Protein AF-A0A2D7PRG6-F1 (afdb_monomer)

Secondary structure (DSSP, 8-state):
-----------HHHHHHHHHHHHHHHHHGGGG--HHHHHHHHHHHHHHHHHHHHHHTS-TTTS-HHHHHHHHHHHHHHHHHHHHHHHHHH-S--TT----HHHHH---------------------

Radius of gyration: 30.82 Å; Cα contacts (8 Å, |Δi|>4): 25; chains: 1; bounding box: 121×32×44 Å

Foldseek 3Di:
DDPPPPPPDLPVVVLVVVLVVLVVCLVCLVVVVPVVSNVCSNVVSVVVNVVSCCVRVVVCVVDPCVVVVVVVVVVVVVVVVCVVCVCVVVDPDDPPPDPPPVCVVDPDDPDPPPPDDDDDDDDDDD

Sequence (126 aa):
MSEQEHEHEHNYGKVYLILLVLLVVSILGPMLEIQVITLITAFGIAGVKALLVARKF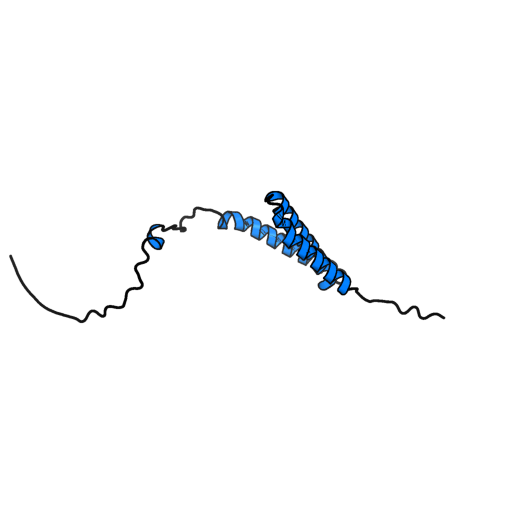MHINEAPKFISYVMTTCLVFMMLFFAGVSPDVMESSGDNWKKNLKMWLYSPPPAHHVSHAPEGHGSGGH

Solvent-accessible surface area (backbone atoms only — not comparable to full-atom values): 8054 Å² total; per-residue (Å²): 131,84,84,78,74,78,83,80,71,77,62,57,69,60,53,50,50,51,52,50,50,54,47,52,50,58,67,55,48,62,75,70,77,46,68,67,61,32,50,52,49,47,54,50,50,51,50,54,51,50,54,51,43,41,49,70,73,65,40,45,76,82,42,64,70,65,56,54,51,52,53,51,48,52,53,48,50,50,52,51,49,48,64,64,45,46,63,68,71,67,48,93,73,52,101,81,62,75,81,53,65,66,50,77,76,53,63,72,73,83,76,73,85,74,80,80,76,94,81,84,88,86,88,87,90,133

pLDDT: mean 75.18, std 17.64, range [38.06, 96.38]

Structure (mmCIF, N/CA/C/O backbone):
data_AF-A0A2D7PRG6-F1
#
_entry.id   AF-A0A2D7PRG6-F1
#
loop_
_atom_site.group_PDB
_atom_site.id
_atom_site.type_symbol
_atom_site.label_atom_id
_atom_site.label_alt_id
_atom_site.label_comp_id
_atom_site.label_asym_id
_atom_site.label_entity_id
_atom_site.label_seq_id
_atom_site.pdbx_PDB_ins_code
_atom_site.Cartn_x
_atom_site.Cartn_y
_atom_site.Cartn_z
_atom_site.occupancy
_atom_site.B_iso_or_equiv
_atom_site.auth_seq_id
_atom_site.auth_comp_id
_atom_site.auth_asym_id
_atom_site.auth_atom_id
_atom_site.pdbx_PDB_model_num
ATOM 1 N N . MET A 1 1 ? -42.169 -9.127 28.551 1.00 38.91 1 MET A N 1
ATOM 2 C CA . MET A 1 1 ? -41.642 -8.008 27.747 1.00 38.91 1 MET A CA 1
ATOM 3 C C . MET A 1 1 ? -40.243 -8.442 27.365 1.00 38.91 1 MET A C 1
ATOM 5 O O . MET A 1 1 ? -39.401 -8.489 28.241 1.00 38.91 1 MET A O 1
ATOM 9 N N . SER A 1 2 ? -40.069 -8.967 26.156 1.00 42.78 2 SER A N 1
ATOM 10 C CA . SER A 1 2 ? -38.829 -9.611 25.713 1.00 42.78 2 SER A CA 1
ATOM 11 C C . SER A 1 2 ? -37.649 -8.647 25.808 1.00 42.78 2 SER A C 1
ATOM 13 O O . SER A 1 2 ? -37.654 -7.624 25.122 1.00 42.78 2 SER A O 1
ATOM 15 N N . GLU A 1 3 ? -36.669 -8.991 26.642 1.00 44.09 3 GLU A N 1
ATOM 16 C CA . GLU A 1 3 ? -35.325 -8.419 26.636 1.00 44.09 3 GLU A CA 1
ATOM 17 C C . GLU A 1 3 ? -34.730 -8.533 25.225 1.00 44.09 3 GLU A C 1
ATOM 19 O O . GLU A 1 3 ? -34.257 -9.583 24.799 1.00 44.09 3 GLU A O 1
ATOM 24 N N . GLN A 1 4 ? -34.805 -7.440 24.466 1.00 50.78 4 GLN A N 1
ATOM 25 C CA . GLN A 1 4 ? -33.913 -7.198 23.342 1.00 50.78 4 GLN A CA 1
ATOM 26 C C . GLN A 1 4 ? -32.601 -6.687 23.930 1.00 50.78 4 GLN A C 1
ATOM 28 O O . GLN A 1 4 ? -32.381 -5.486 24.071 1.00 50.78 4 GLN A O 1
ATOM 33 N N . GLU A 1 5 ? -31.758 -7.626 24.342 1.00 42.66 5 GLU A N 1
ATOM 34 C CA . GLU A 1 5 ? -30.361 -7.357 24.640 1.00 42.66 5 GLU A CA 1
ATOM 35 C C . GLU A 1 5 ? -29.691 -6.967 23.314 1.00 42.66 5 GLU A C 1
ATOM 37 O O . GLU A 1 5 ? -29.595 -7.758 22.375 1.00 42.66 5 GLU A O 1
ATOM 42 N N . HIS A 1 6 ? -29.351 -5.688 23.180 1.00 42.69 6 HIS A N 1
ATOM 43 C CA . HIS A 1 6 ? -28.709 -5.143 21.996 1.00 42.69 6 HIS A CA 1
ATOM 44 C C . HIS A 1 6 ? -27.315 -5.774 21.825 1.00 42.69 6 HIS A C 1
ATOM 46 O O . HIS A 1 6 ? -26.361 -5.359 22.481 1.00 42.69 6 HIS A O 1
ATOM 52 N N . GLU A 1 7 ? -27.201 -6.764 20.931 1.00 42.22 7 GLU A N 1
ATOM 53 C CA . GLU A 1 7 ? -25.938 -7.328 20.431 1.00 42.22 7 GLU A CA 1
ATOM 54 C C . GLU A 1 7 ? -25.064 -6.220 19.810 1.00 42.22 7 GLU A C 1
ATOM 56 O O . GLU A 1 7 ? -25.078 -5.963 18.605 1.00 42.22 7 GLU A O 1
ATOM 61 N N . HIS A 1 8 ? -24.264 -5.554 20.637 1.00 47.25 8 HIS A N 1
ATOM 62 C CA . HIS A 1 8 ? -23.167 -4.686 20.212 1.00 47.25 8 HIS A CA 1
ATOM 63 C C . HIS A 1 8 ? -21.865 -5.488 20.040 1.00 47.25 8 HIS A C 1
ATOM 65 O O . HIS A 1 8 ? -20.779 -5.014 20.369 1.00 47.25 8 HIS A O 1
ATOM 71 N N . GLU A 1 9 ? -21.940 -6.714 19.516 1.00 50.75 9 GLU A N 1
ATOM 72 C CA . GLU A 1 9 ? -20.742 -7.486 19.189 1.00 50.75 9 GLU A CA 1
ATOM 73 C C . GLU A 1 9 ? -20.191 -7.032 17.834 1.00 50.75 9 GLU A C 1
ATOM 75 O O . GLU A 1 9 ? -20.602 -7.461 16.751 1.00 50.75 9 GLU A O 1
ATOM 80 N N . HIS A 1 10 ? -19.215 -6.124 17.882 1.00 57.59 10 HIS A N 1
ATOM 81 C CA . HIS A 1 10 ? -18.328 -5.893 16.751 1.00 57.59 10 HIS A CA 1
ATOM 82 C C . HIS A 1 10 ? -17.712 -7.246 16.361 1.00 57.59 10 HIS A C 1
ATOM 84 O O . HIS A 1 10 ? -16.852 -7.774 17.056 1.00 57.59 10 HIS A O 1
ATOM 90 N N . ASN A 1 11 ? -18.173 -7.825 15.250 1.00 71.19 11 ASN A N 1
ATOM 91 C CA . ASN A 1 11 ? -17.726 -9.122 14.741 1.00 71.19 11 ASN A CA 1
ATOM 92 C C . ASN A 1 11 ? -16.263 -9.065 14.243 1.00 71.19 11 ASN A C 1
ATOM 94 O O . ASN A 1 11 ? -15.994 -9.203 13.044 1.00 71.19 11 ASN A O 1
ATOM 98 N N . TYR A 1 12 ? -15.299 -8.871 15.148 1.00 71.00 12 TYR A N 1
ATOM 99 C CA . TYR A 1 12 ? -13.862 -8.828 14.861 1.00 71.00 12 TYR A CA 1
ATOM 100 C C . TYR A 1 12 ? -13.383 -10.117 14.183 1.00 71.00 12 TYR A C 1
ATOM 102 O O . TYR A 1 12 ? -12.522 -10.062 13.308 1.00 71.00 12 TYR A O 1
ATOM 110 N N . GLY A 1 13 ? -14.013 -11.256 14.493 1.00 80.19 13 GLY A N 1
ATOM 111 C CA .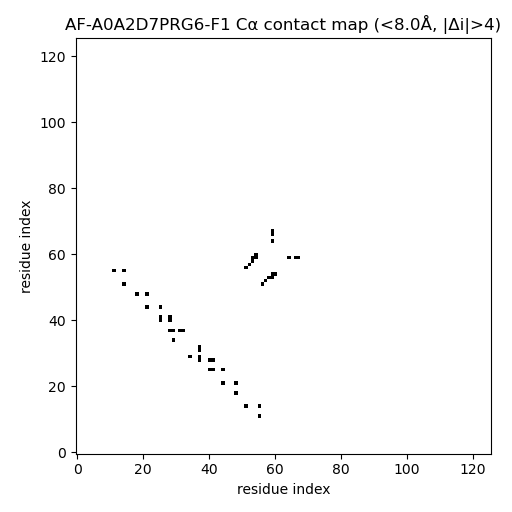 GLY A 1 13 ? -13.752 -12.533 13.826 1.00 80.19 13 GLY A CA 1
ATOM 112 C C . GLY A 1 13 ? -14.043 -12.509 12.320 1.00 80.19 13 GLY A C 1
ATOM 113 O O . GLY A 1 13 ? -13.241 -13.007 11.532 1.00 80.19 13 GLY A O 1
ATOM 114 N N . LYS A 1 14 ? -15.133 -11.858 11.883 1.00 81.50 14 LYS A N 1
ATOM 115 C CA . LYS A 1 14 ? -15.457 -11.722 10.446 1.00 81.50 14 LYS A CA 1
ATOM 116 C C . LYS A 1 14 ? -14.464 -10.811 9.727 1.00 81.50 14 LYS A C 1
ATOM 118 O O . LYS A 1 14 ? -14.066 -11.104 8.603 1.00 81.50 14 LYS A O 1
ATOM 123 N N . VAL A 1 15 ? -14.050 -9.722 10.375 1.00 86.25 15 VAL A N 1
ATOM 124 C CA . VAL A 1 15 ? -13.063 -8.776 9.826 1.00 86.25 15 VAL A CA 1
ATOM 125 C C . VAL A 1 15 ? -11.697 -9.452 9.693 1.00 86.25 15 VAL A C 1
ATOM 127 O O . VAL A 1 15 ? -11.070 -9.353 8.641 1.00 86.25 15 VAL A O 1
ATOM 130 N N . TYR A 1 16 ? -11.266 -10.192 10.717 1.00 86.31 16 TYR A N 1
ATOM 131 C CA . TYR A 1 16 ? -10.050 -11.006 10.680 1.00 86.31 16 TYR A CA 1
ATOM 132 C C . TYR A 1 16 ? -10.081 -12.028 9.538 1.00 86.31 16 TYR A C 1
ATOM 134 O O . TYR A 1 16 ? -9.116 -12.134 8.784 1.00 86.31 16 TYR A O 1
ATOM 142 N N . LEU A 1 17 ? -11.207 -12.719 9.350 1.00 89.75 17 LEU A N 1
ATOM 143 C CA . LEU A 1 17 ? -11.362 -13.694 8.274 1.00 89.75 17 LEU A CA 1
ATOM 144 C C . LEU A 1 17 ? -11.291 -13.032 6.890 1.00 89.75 17 LEU A C 1
ATOM 146 O O . LEU A 1 17 ? -10.591 -13.534 6.014 1.00 89.75 17 LEU A O 1
ATOM 150 N N . ILE A 1 18 ? -11.921 -11.866 6.702 1.00 90.94 18 ILE A N 1
ATOM 151 C CA . ILE A 1 18 ? -11.769 -11.080 5.466 1.00 90.94 18 ILE A CA 1
ATOM 152 C C . ILE A 1 18 ? -10.300 -10.704 5.221 1.00 90.94 18 ILE A C 1
ATOM 154 O O . ILE A 1 18 ? -9.820 -10.806 4.093 1.00 90.94 18 ILE A O 1
ATOM 158 N N . LEU A 1 19 ? -9.572 -10.285 6.260 1.00 90.56 19 LEU A N 1
ATOM 159 C CA . LEU A 1 19 ? -8.158 -9.922 6.143 1.00 90.56 19 LEU A CA 1
ATOM 160 C C . LEU A 1 19 ? -7.289 -11.130 5.784 1.00 90.56 19 LEU A C 1
ATOM 162 O O . LEU A 1 19 ? -6.362 -10.988 4.986 1.00 90.56 19 LEU A O 1
ATOM 166 N N . LEU A 1 20 ? -7.601 -12.303 6.338 1.00 91.88 20 LEU A N 1
ATOM 167 C CA . LEU A 1 20 ? -6.943 -13.564 6.010 1.00 91.88 20 LEU A CA 1
ATOM 168 C C . LEU A 1 20 ? -7.186 -13.946 4.544 1.00 91.88 20 LEU A C 1
ATOM 170 O O . LEU A 1 20 ? -6.249 -14.306 3.838 1.00 91.88 20 LEU A O 1
ATOM 174 N N . VAL A 1 21 ? -8.420 -13.809 4.053 1.00 92.06 21 VAL A N 1
ATOM 175 C CA . VAL A 1 21 ? -8.750 -14.072 2.644 1.00 92.06 21 VAL A CA 1
ATOM 176 C C . VAL A 1 21 ? -8.013 -13.099 1.724 1.00 92.06 21 VAL A C 1
ATOM 178 O O . VAL A 1 21 ? -7.369 -13.533 0.773 1.00 92.06 21 VAL A O 1
ATOM 181 N N . LEU A 1 22 ? -8.030 -11.797 2.031 1.00 90.38 22 LEU A N 1
ATOM 182 C CA . LEU A 1 22 ? -7.278 -10.786 1.277 1.00 90.38 22 LEU A CA 1
ATOM 183 C C . LEU A 1 22 ? -5.771 -11.090 1.261 1.00 90.38 22 LEU A C 1
ATOM 185 O O . LEU A 1 22 ? -5.117 -10.884 0.242 1.00 90.38 22 LEU A O 1
ATOM 189 N N . LEU A 1 23 ? -5.223 -11.614 2.362 1.00 90.19 23 LEU A N 1
ATOM 190 C CA . LEU A 1 23 ? -3.830 -12.052 2.440 1.00 90.19 23 LEU A CA 1
ATOM 191 C C . LEU A 1 23 ? -3.558 -13.240 1.510 1.00 90.19 23 LEU A C 1
ATOM 193 O O . LEU A 1 23 ? -2.606 -13.192 0.737 1.00 90.19 23 LEU A O 1
ATOM 197 N N . VAL A 1 24 ? -4.396 -14.277 1.552 1.00 91.88 24 VAL A N 1
ATOM 198 C CA . VAL A 1 24 ? -4.248 -15.458 0.687 1.00 91.88 24 VAL A CA 1
ATOM 199 C C . VAL A 1 24 ? -4.325 -15.056 -0.785 1.00 91.88 24 VAL A C 1
ATOM 201 O O . VAL A 1 24 ? -3.459 -15.435 -1.570 1.00 91.88 24 VAL A O 1
ATOM 204 N N . VAL A 1 25 ? -5.292 -14.216 -1.157 1.00 89.81 25 VAL A N 1
ATOM 205 C CA . VAL A 1 25 ? -5.412 -13.705 -2.530 1.00 89.81 25 VAL A CA 1
ATOM 206 C C . VAL A 1 25 ? -4.181 -12.878 -2.921 1.00 89.81 25 VAL A C 1
ATOM 208 O O . VAL A 1 25 ? -3.691 -13.016 -4.038 1.00 89.81 25 VAL A O 1
ATOM 211 N N . SER A 1 26 ? -3.624 -12.076 -2.009 1.00 89.19 26 SER A N 1
ATOM 212 C CA . SER A 1 26 ? -2.396 -11.313 -2.270 1.00 89.19 26 SER A CA 1
ATOM 213 C C . SER A 1 26 ? -1.160 -12.195 -2.478 1.00 89.19 26 SER A C 1
ATOM 215 O O . SER A 1 26 ? -0.256 -11.780 -3.197 1.00 89.19 26 SER A O 1
ATOM 217 N N . ILE A 1 27 ? -1.095 -13.372 -1.849 1.00 88.62 27 ILE A N 1
ATOM 218 C CA . ILE A 1 27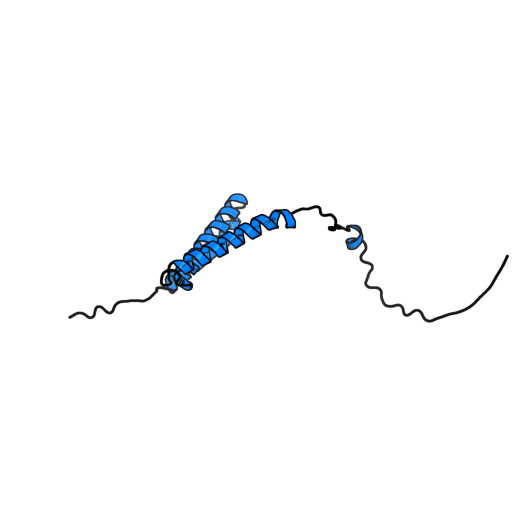 ? 0.011 -14.333 -2.014 1.00 88.62 27 ILE A CA 1
ATOM 219 C C . ILE A 1 27 ? -0.141 -15.116 -3.323 1.00 88.62 27 ILE A C 1
ATOM 221 O O . ILE A 1 27 ? 0.852 -15.403 -3.987 1.00 88.62 27 ILE A O 1
ATOM 225 N N . LEU A 1 28 ? -1.378 -15.451 -3.700 1.00 88.75 28 LEU A N 1
ATOM 226 C CA . LEU A 1 28 ? -1.671 -16.247 -4.894 1.00 88.75 28 LEU A CA 1
ATOM 227 C C . LEU A 1 28 ? -1.733 -15.413 -6.183 1.00 88.75 28 LEU A C 1
ATOM 229 O O . LEU A 1 28 ? -1.395 -15.919 -7.248 1.00 88.75 28 LEU A O 1
ATOM 233 N N . GLY A 1 29 ? -2.119 -14.138 -6.106 1.00 83.00 29 GLY A N 1
ATOM 234 C CA . GLY A 1 29 ? -2.209 -13.232 -7.258 1.00 83.00 29 GLY A CA 1
ATOM 235 C C . GLY A 1 29 ? -0.931 -13.123 -8.113 1.00 83.00 29 GLY A C 1
ATOM 236 O O . GLY A 1 29 ? -1.041 -13.172 -9.337 1.00 83.00 29 GLY A O 1
ATOM 237 N N . PRO A 1 30 ? 0.280 -13.030 -7.525 1.00 84.25 30 PRO A N 1
ATOM 238 C CA . PRO A 1 30 ? 1.552 -12.991 -8.253 1.00 84.25 30 PRO A CA 1
ATOM 239 C C . PRO A 1 30 ? 1.839 -14.194 -9.163 1.00 84.25 30 PRO A C 1
ATOM 241 O O . PRO A 1 30 ? 2.675 -14.081 -10.053 1.00 84.25 30 PRO A O 1
ATOM 244 N N . MET A 1 31 ? 1.145 -15.321 -8.981 1.00 85.25 31 MET A N 1
ATOM 245 C CA . MET A 1 31 ? 1.372 -16.547 -9.760 1.00 85.25 31 MET A CA 1
ATOM 246 C C . MET A 1 31 ? 0.826 -16.476 -11.195 1.00 85.25 31 MET A C 1
ATOM 248 O O . MET A 1 31 ? 1.022 -17.402 -11.971 1.00 85.25 31 MET A O 1
ATOM 252 N N . LEU A 1 32 ? 0.151 -15.384 -11.566 1.00 75.94 32 LEU A N 1
ATOM 253 C CA . LEU A 1 32 ? -0.425 -15.184 -12.899 1.00 75.94 32 LEU A CA 1
ATOM 254 C C . LEU A 1 32 ? 0.573 -14.631 -13.943 1.00 75.94 32 LEU A C 1
ATOM 256 O O . LEU A 1 32 ? 0.139 -14.293 -15.038 1.00 75.94 32 LEU A O 1
ATOM 260 N N . GLU A 1 33 ? 1.869 -14.506 -13.612 1.00 80.25 33 GLU A N 1
ATOM 261 C CA . GLU A 1 33 ? 3.018 -14.052 -14.446 1.00 80.25 33 GLU A CA 1
ATOM 262 C C . GLU A 1 33 ? 2.879 -12.712 -15.206 1.00 80.25 33 GLU A C 1
ATOM 264 O O . GLU A 1 33 ? 3.856 -12.189 -15.742 1.00 80.25 33 GLU A O 1
ATOM 269 N N . ILE A 1 34 ? 1.711 -12.069 -15.197 1.00 87.62 34 ILE A N 1
ATOM 270 C CA . ILE A 1 34 ? 1.482 -10.788 -15.865 1.00 87.62 34 ILE A CA 1
ATOM 271 C C . ILE A 1 34 ? 1.796 -9.645 -14.895 1.00 87.62 34 ILE A C 1
ATOM 273 O O . ILE A 1 34 ? 0.952 -9.238 -14.095 1.00 87.62 34 ILE A O 1
ATOM 277 N N . GLN A 1 35 ? 3.001 -9.084 -15.007 1.00 87.25 35 GLN A N 1
ATOM 278 C CA . GLN A 1 35 ? 3.552 -8.074 -14.090 1.00 87.25 35 GLN A CA 1
ATOM 279 C C . GLN A 1 35 ? 2.638 -6.859 -13.836 1.00 87.25 35 GLN A C 1
ATOM 281 O O . GLN A 1 35 ? 2.548 -6.362 -12.716 1.00 87.25 35 GLN A O 1
ATOM 286 N N . VAL A 1 36 ? 1.944 -6.361 -14.860 1.00 89.25 36 VAL A N 1
ATOM 287 C CA . VAL A 1 36 ? 1.068 -5.185 -14.709 1.00 89.25 36 VAL A CA 1
ATOM 288 C C . VAL A 1 36 ? -0.196 -5.537 -13.923 1.00 89.25 36 VAL A C 1
ATOM 290 O O . VAL A 1 36 ? -0.607 -4.795 -13.032 1.00 89.25 36 VAL A O 1
ATOM 293 N N . ILE A 1 37 ? -0.799 -6.690 -14.220 1.00 87.38 37 ILE A N 1
ATOM 294 C CA . ILE A 1 37 ? -2.014 -7.154 -13.543 1.00 87.38 37 ILE A CA 1
ATOM 295 C C . ILE A 1 37 ? -1.696 -7.492 -12.087 1.00 87.38 37 ILE A C 1
ATOM 297 O O . ILE A 1 37 ? -2.471 -7.139 -11.195 1.00 87.38 37 ILE A O 1
ATOM 301 N N . THR A 1 38 ? -0.546 -8.114 -11.823 1.00 89.69 38 THR A N 1
ATOM 302 C CA . THR A 1 38 ? -0.118 -8.435 -10.458 1.00 89.69 38 THR A CA 1
ATOM 303 C C . THR A 1 38 ? 0.168 -7.172 -9.649 1.00 89.69 38 THR A C 1
ATOM 305 O O . THR A 1 38 ? -0.257 -7.103 -8.498 1.00 89.69 38 THR A O 1
ATOM 308 N N . LEU A 1 39 ? 0.770 -6.137 -10.247 1.00 89.69 39 LEU A N 1
ATOM 309 C CA . LEU A 1 39 ? 0.998 -4.846 -9.591 1.00 89.69 39 LEU A CA 1
ATOM 310 C C . LEU A 1 39 ? -0.316 -4.147 -9.210 1.00 89.69 39 LEU A C 1
ATOM 312 O O . LEU A 1 39 ? -0.488 -3.749 -8.056 1.00 89.69 39 LEU A O 1
ATOM 316 N N . ILE A 1 40 ? -1.256 -4.033 -10.155 1.00 90.56 40 ILE A N 1
ATOM 317 C CA . ILE A 1 40 ? -2.571 -3.416 -9.911 1.00 90.56 40 ILE A CA 1
ATOM 318 C C . ILE A 1 40 ? -3.327 -4.196 -8.830 1.00 90.56 40 ILE A C 1
ATOM 320 O O . ILE A 1 40 ? -3.879 -3.601 -7.905 1.00 90.56 40 ILE A O 1
ATOM 324 N N . THR A 1 41 ? -3.314 -5.528 -8.913 1.00 89.62 41 THR A N 1
ATOM 325 C CA . THR A 1 41 ? -3.980 -6.404 -7.939 1.00 89.62 41 THR A CA 1
ATOM 326 C C . THR A 1 41 ? -3.363 -6.266 -6.548 1.00 89.62 41 THR A C 1
ATOM 328 O O . THR A 1 41 ? -4.091 -6.099 -5.569 1.00 89.62 41 THR A O 1
ATOM 331 N N . ALA A 1 42 ? -2.032 -6.271 -6.446 1.00 89.56 42 ALA A N 1
ATOM 332 C CA . ALA A 1 42 ? -1.320 -6.130 -5.180 1.00 89.56 42 ALA A CA 1
ATOM 333 C C . ALA A 1 42 ? -1.616 -4.780 -4.507 1.00 89.56 42 ALA A C 1
ATOM 335 O O . ALA A 1 42 ? -1.991 -4.745 -3.333 1.00 89.56 42 ALA A O 1
ATOM 336 N N . PHE A 1 43 ? -1.528 -3.674 -5.254 1.00 90.75 43 PHE A N 1
ATOM 337 C CA . PHE A 1 43 ? -1.856 -2.343 -4.733 1.00 90.75 43 PHE A CA 1
ATOM 338 C C . PHE A 1 43 ? -3.342 -2.197 -4.386 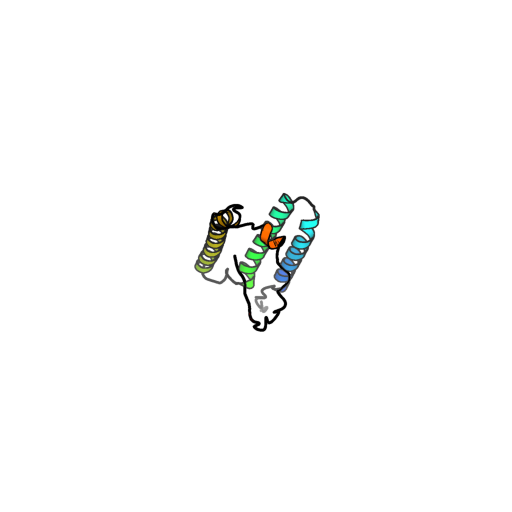1.00 90.75 43 PHE A C 1
ATOM 340 O O . PHE A 1 43 ? -3.676 -1.629 -3.344 1.00 90.75 43 PHE A O 1
ATOM 347 N N . GLY A 1 44 ? -4.239 -2.740 -5.212 1.00 91.19 44 GLY A N 1
ATOM 348 C CA . GLY A 1 44 ? -5.680 -2.720 -4.959 1.00 91.19 44 GLY A CA 1
ATOM 349 C C . GLY A 1 44 ? -6.048 -3.434 -3.657 1.00 91.19 44 GLY A C 1
ATOM 350 O O . GLY A 1 44 ? -6.726 -2.860 -2.800 1.00 91.19 44 GLY A O 1
ATOM 351 N N . ILE A 1 45 ? -5.542 -4.655 -3.460 1.00 93.00 45 ILE A N 1
ATOM 352 C CA . ILE A 1 45 ? -5.758 -5.428 -2.227 1.00 93.00 45 ILE A CA 1
ATOM 353 C C . ILE A 1 45 ? -5.149 -4.709 -1.019 1.00 93.00 45 ILE A C 1
ATOM 355 O O . ILE A 1 45 ? -5.798 -4.622 0.028 1.00 93.00 45 ILE A O 1
ATOM 359 N N . ALA A 1 46 ? -3.941 -4.152 -1.153 1.00 91.31 46 ALA A N 1
ATOM 360 C CA . ALA A 1 46 ? -3.306 -3.377 -0.089 1.00 91.31 46 ALA A CA 1
ATOM 361 C C . ALA A 1 46 ? -4.158 -2.162 0.327 1.00 91.31 46 ALA A C 1
ATOM 363 O O . ALA A 1 46 ? -4.339 -1.92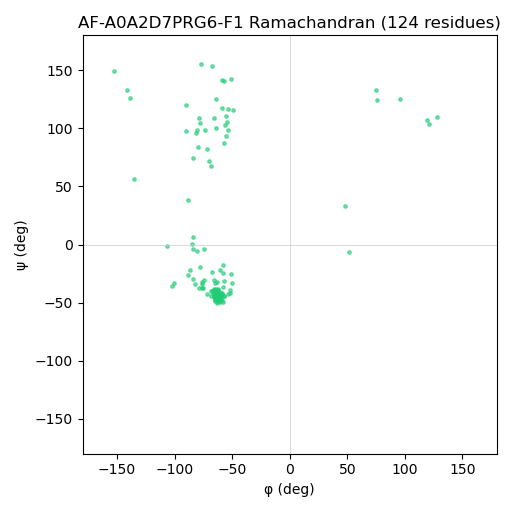4 1.524 1.00 91.31 46 ALA A O 1
ATOM 364 N N . GLY A 1 47 ? -4.752 -1.448 -0.635 1.00 90.69 47 GLY A N 1
ATOM 365 C CA . GLY A 1 47 ? -5.663 -0.332 -0.374 1.00 90.69 47 GLY A CA 1
ATOM 366 C C . GLY A 1 47 ? -6.937 -0.755 0.363 1.00 90.69 47 GLY A C 1
ATOM 367 O O . GLY A 1 47 ? -7.286 -0.166 1.389 1.00 90.69 47 GLY A O 1
ATOM 368 N N . VAL A 1 48 ? -7.609 -1.816 -0.101 1.00 91.69 48 VAL A N 1
ATOM 369 C CA . VAL A 1 48 ? -8.819 -2.351 0.556 1.00 91.69 48 VAL A CA 1
ATOM 370 C C . V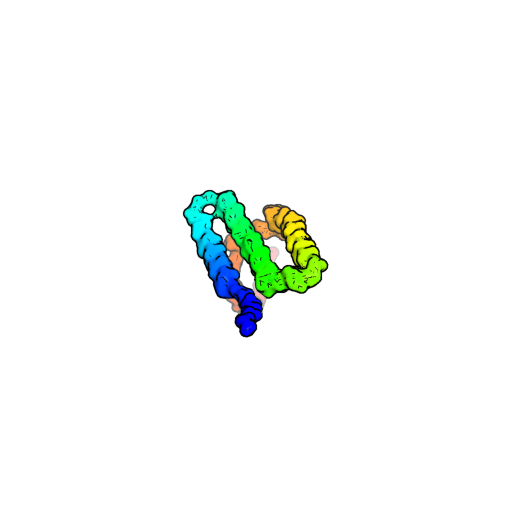AL A 1 48 ? -8.512 -2.805 1.983 1.00 91.69 48 VAL A C 1
ATOM 372 O O . VAL A 1 48 ? -9.251 -2.471 2.913 1.00 91.69 48 VAL A O 1
ATOM 375 N N . LYS A 1 49 ? -7.393 -3.512 2.177 1.00 91.12 49 LYS A N 1
ATOM 376 C CA . LYS A 1 49 ? -6.919 -3.949 3.494 1.00 91.12 49 LYS A CA 1
ATOM 377 C C . LYS A 1 49 ? -6.708 -2.758 4.429 1.00 91.12 49 LYS A C 1
ATOM 379 O O . LYS A 1 49 ? -7.216 -2.773 5.548 1.00 91.12 49 LYS A O 1
ATOM 384 N N . ALA A 1 50 ? -5.999 -1.726 3.972 1.00 89.62 50 ALA A N 1
ATOM 385 C CA . ALA A 1 50 ? -5.726 -0.533 4.769 1.00 89.62 50 ALA A CA 1
ATOM 386 C C . ALA A 1 50 ? -7.017 0.193 5.182 1.00 89.62 50 ALA A C 1
ATOM 388 O O . ALA A 1 50 ? -7.177 0.537 6.352 1.00 89.62 50 ALA A O 1
ATOM 389 N N . LEU A 1 51 ? -7.974 0.356 4.261 1.00 88.25 51 LEU A N 1
ATOM 390 C CA . LEU A 1 51 ? -9.269 0.980 4.557 1.00 88.25 51 LEU A CA 1
ATOM 391 C C . LEU A 1 51 ? -10.094 0.168 5.562 1.00 88.25 51 LEU A C 1
ATOM 393 O O . LEU A 1 51 ? -10.725 0.739 6.454 1.00 88.25 51 LEU A O 1
ATOM 397 N N . LEU A 1 52 ? -10.089 -1.158 5.433 1.00 87.38 52 LEU A N 1
ATOM 398 C CA . LEU A 1 52 ? -10.803 -2.049 6.341 1.00 87.38 52 LEU A CA 1
ATOM 399 C C . LEU A 1 52 ? -10.195 -2.014 7.750 1.00 87.38 52 LEU A C 1
ATOM 401 O O . LEU A 1 52 ? -10.934 -1.908 8.728 1.00 87.38 52 LEU A O 1
ATOM 405 N N . VAL A 1 53 ? -8.863 -2.011 7.857 1.00 88.94 53 VAL A N 1
ATOM 406 C CA . VAL A 1 53 ? -8.145 -1.866 9.133 1.00 88.94 53 VAL A CA 1
ATOM 407 C C . VAL A 1 53 ? -8.410 -0.501 9.765 1.00 88.94 53 VAL A C 1
ATOM 409 O O . VAL A 1 53 ? -8.761 -0.430 10.943 1.00 88.94 53 VAL A O 1
ATOM 412 N N . ALA A 1 54 ? -8.327 0.577 8.987 1.00 86.38 54 ALA A N 1
ATOM 413 C CA . ALA A 1 54 ? -8.585 1.928 9.471 1.00 86.38 54 ALA A CA 1
ATOM 414 C C . ALA A 1 54 ? -10.021 2.078 10.009 1.00 86.38 54 ALA A C 1
ATOM 416 O O . ALA A 1 54 ? -10.243 2.613 11.094 1.00 86.38 54 ALA A O 1
ATOM 417 N N . ARG A 1 55 ? -11.018 1.552 9.291 1.00 82.69 55 ARG A N 1
ATOM 418 C CA . ARG A 1 55 ? -12.422 1.665 9.711 1.00 82.69 55 ARG A CA 1
ATOM 419 C C . ARG A 1 55 ? -12.792 0.741 10.869 1.00 82.69 55 ARG A C 1
ATOM 421 O O . ARG A 1 55 ? -13.601 1.143 11.697 1.00 82.69 55 ARG A O 1
ATOM 428 N N . LYS A 1 56 ? -12.258 -0.486 10.912 1.00 82.56 56 LYS A N 1
ATOM 429 C CA . LYS A 1 56 ? -12.690 -1.516 11.877 1.00 82.56 56 LYS A CA 1
ATOM 430 C C . LYS A 1 56 ? -11.774 -1.690 13.085 1.00 82.56 56 LYS A C 1
ATOM 432 O O . LYS A 1 56 ? -12.285 -1.988 14.155 1.00 82.56 56 LYS A O 1
ATOM 437 N N . PHE A 1 57 ? -10.465 -1.497 12.941 1.00 77.88 57 PHE A N 1
ATOM 438 C CA . PHE A 1 57 ? -9.509 -1.644 14.047 1.00 77.88 57 PHE A CA 1
ATOM 439 C C . PHE A 1 57 ? -9.061 -0.299 14.619 1.00 77.88 57 PHE A C 1
ATOM 441 O O . PHE A 1 57 ? -8.937 -0.178 15.833 1.00 77.88 57 PHE A O 1
ATOM 448 N N . MET A 1 58 ? -8.904 0.736 13.786 1.00 81.62 58 MET A N 1
ATOM 449 C CA . MET A 1 58 ? -8.573 2.084 14.275 1.00 81.62 58 MET A CA 1
ATOM 450 C C . MET A 1 58 ? -9.803 2.904 14.704 1.00 81.62 58 MET A C 1
ATOM 452 O O . MET A 1 58 ? -9.640 4.046 15.118 1.00 81.62 58 MET A O 1
ATOM 456 N N . HIS A 1 59 ? -11.021 2.346 14.604 1.00 73.44 59 HIS A N 1
ATOM 457 C CA . HIS A 1 59 ? -12.288 2.995 14.994 1.00 73.44 59 HIS A CA 1
ATOM 458 C C . HIS A 1 59 ? -12.452 4.429 14.462 1.00 73.44 59 HIS A C 1
ATOM 460 O O . HIS A 1 59 ? -13.097 5.276 15.075 1.00 73.44 59 HIS A O 1
ATOM 466 N N . ILE A 1 60 ? -11.917 4.703 13.269 1.00 75.00 60 ILE A N 1
ATOM 467 C CA . ILE A 1 60 ? -11.981 6.032 12.643 1.00 75.00 60 ILE A CA 1
ATOM 468 C C . ILE A 1 60 ? -13.417 6.509 12.393 1.00 75.00 60 ILE A C 1
ATOM 470 O O . ILE A 1 60 ? -13.644 7.706 12.263 1.00 75.00 60 ILE A O 1
ATOM 474 N N . ASN A 1 61 ? -14.378 5.584 12.322 1.00 72.69 61 ASN A N 1
ATOM 475 C CA . ASN A 1 61 ? -15.790 5.909 12.142 1.00 72.69 61 ASN A CA 1
ATOM 476 C C . ASN A 1 61 ? -16.451 6.470 13.414 1.00 72.69 61 ASN A C 1
ATOM 478 O O . ASN A 1 61 ? -17.364 7.281 13.306 1.00 72.69 61 ASN A O 1
ATOM 482 N N . GLU A 1 62 ? -15.976 6.054 14.591 1.00 78.19 62 GLU A N 1
ATOM 483 C CA . GLU A 1 62 ? -16.474 6.520 15.895 1.00 78.19 62 GLU A CA 1
ATOM 484 C C . GLU A 1 62 ? -15.758 7.806 16.344 1.00 78.19 62 GLU A C 1
ATOM 486 O O . GLU A 1 62 ? -16.263 8.579 17.156 1.00 78.19 62 GLU A O 1
ATOM 491 N N . ALA A 1 63 ? -14.565 8.053 15.797 1.00 76.50 63 ALA A N 1
ATOM 492 C CA . ALA A 1 63 ? -13.792 9.265 16.017 1.00 76.50 63 ALA A CA 1
ATOM 493 C C . ALA A 1 63 ? -14.344 10.456 15.201 1.00 76.50 63 ALA A C 1
ATOM 495 O O . ALA A 1 63 ? -14.961 10.276 14.146 1.00 76.50 63 ALA A O 1
ATOM 496 N N . PRO A 1 64 ? -14.098 11.710 15.630 1.00 81.50 64 PRO A N 1
ATOM 497 C CA . PRO A 1 64 ? -14.533 12.875 14.872 1.00 81.50 64 PRO A CA 1
ATOM 498 C C . PRO A 1 64 ? -13.937 12.882 13.458 1.00 81.50 64 PRO A C 1
ATOM 500 O O . PRO A 1 64 ? -12.763 12.570 13.257 1.00 81.50 64 PRO A O 1
ATOM 503 N N . LYS A 1 65 ? -14.739 13.314 12.471 1.00 82.19 65 LYS A N 1
ATOM 504 C CA . LYS A 1 65 ? -14.391 13.316 11.030 1.00 82.19 65 LYS A CA 1
ATOM 505 C C . LYS A 1 65 ? -13.035 13.969 10.721 1.00 82.19 65 LYS A C 1
ATOM 507 O O . LYS A 1 65 ? -12.399 13.613 9.733 1.00 82.19 65 LYS A O 1
ATOM 512 N N . PHE A 1 66 ? -12.574 14.875 11.587 1.00 87.25 66 PHE A N 1
ATOM 513 C CA . PHE A 1 66 ? -11.236 15.463 11.548 1.00 87.25 66 PHE A CA 1
ATOM 514 C C . PHE A 1 66 ? -10.107 14.419 11.482 1.00 87.25 66 PHE A C 1
ATOM 516 O O . PHE A 1 66 ? -9.199 14.578 10.672 1.00 87.25 66 PHE A O 1
ATOM 523 N N . ILE A 1 67 ? -10.185 13.317 12.238 1.00 87.56 67 ILE A N 1
ATOM 524 C CA . ILE A 1 67 ? -9.149 12.269 12.231 1.00 87.56 67 ILE A CA 1
ATOM 525 C C . ILE A 1 67 ? -9.049 11.618 10.847 1.00 87.56 67 ILE A C 1
ATOM 527 O O . ILE A 1 67 ? -7.946 11.375 10.359 1.00 87.56 67 ILE A O 1
ATOM 531 N N . SER A 1 68 ? -10.182 11.376 10.179 1.00 85.56 68 SER A N 1
ATOM 532 C CA . SER A 1 68 ? -10.179 10.814 8.825 1.00 85.56 68 SER A CA 1
ATOM 533 C C . SER A 1 68 ? -9.511 11.757 7.825 1.00 85.56 68 SER A C 1
ATOM 535 O O . SER A 1 68 ? -8.785 11.288 6.946 1.00 85.56 68 SER A O 1
ATOM 537 N N . TYR A 1 69 ? -9.728 13.071 7.953 1.00 89.88 69 TYR A N 1
ATOM 538 C CA . TYR A 1 69 ? -9.048 14.056 7.113 1.00 89.88 69 TYR A CA 1
ATOM 539 C C . TYR A 1 69 ? -7.543 14.049 7.370 1.00 89.88 69 TYR A C 1
ATOM 541 O O . TYR A 1 69 ? -6.795 13.912 6.408 1.00 89.88 69 TYR A O 1
ATOM 549 N N . VAL A 1 70 ? -7.107 14.081 8.636 1.00 90.94 70 VAL A N 1
ATOM 550 C CA . VAL A 1 70 ? -5.680 14.061 9.007 1.00 90.94 70 VAL A CA 1
ATOM 551 C C . VAL A 1 70 ? -4.983 12.799 8.492 1.00 90.94 70 VAL A C 1
ATOM 553 O O . VAL A 1 70 ? -3.950 12.895 7.830 1.00 90.94 70 VAL A O 1
ATOM 556 N N . MET A 1 71 ? -5.571 11.619 8.704 1.00 88.94 71 MET A N 1
ATOM 557 C CA . MET A 1 71 ? -5.023 10.346 8.215 1.00 88.94 71 MET A CA 1
ATOM 558 C C . MET A 1 71 ? -4.922 10.311 6.689 1.00 88.94 71 MET A C 1
ATOM 560 O O . MET A 1 71 ? -3.899 9.896 6.143 1.00 88.94 71 MET A O 1
ATOM 564 N N . THR A 1 72 ? -5.959 10.790 5.994 1.00 89.75 72 THR A N 1
ATOM 565 C CA . THR A 1 72 ? -5.950 10.861 4.527 1.00 89.75 72 THR A CA 1
ATOM 566 C C . THR A 1 72 ? -4.888 11.845 4.044 1.00 89.75 72 THR A C 1
ATOM 568 O O . THR A 1 72 ? -4.132 11.514 3.136 1.00 89.75 72 THR A O 1
ATOM 571 N N . THR A 1 73 ? -4.762 13.019 4.670 1.00 93.25 73 THR A N 1
ATOM 572 C CA . THR A 1 73 ? -3.717 13.988 4.317 1.00 93.25 73 THR A CA 1
ATOM 573 C C . THR A 1 73 ? -2.323 13.436 4.572 1.00 93.25 73 THR A C 1
ATOM 575 O O . THR A 1 73 ? -1.476 13.578 3.701 1.00 93.25 73 THR A O 1
ATOM 578 N N . CYS A 1 74 ? -2.075 12.741 5.687 1.00 93.44 74 CYS A N 1
ATOM 579 C CA . CYS A 1 74 ? -0.787 12.094 5.945 1.00 93.44 74 CYS A CA 1
ATOM 580 C C . CYS A 1 74 ? -0.454 11.054 4.870 1.00 93.44 74 CYS A C 1
ATOM 582 O O . CYS A 1 74 ? 0.673 11.022 4.384 1.00 93.44 74 CYS A O 1
ATOM 584 N N . LEU A 1 75 ? -1.434 10.247 4.452 1.00 91.44 75 LEU A N 1
ATOM 585 C CA . LEU A 1 75 ? -1.245 9.266 3.384 1.00 91.44 75 LEU A CA 1
ATOM 586 C C . LEU A 1 75 ? -0.951 9.936 2.033 1.00 91.44 75 LEU A C 1
ATOM 588 O O . LEU A 1 75 ? -0.060 9.497 1.308 1.00 91.44 75 LEU A O 1
ATOM 592 N N . VAL A 1 76 ? -1.665 11.016 1.709 1.00 94.50 76 VAL A N 1
ATOM 593 C CA . VAL A 1 76 ? -1.434 11.798 0.487 1.00 94.50 76 VAL A CA 1
ATOM 594 C C . VAL A 1 76 ? -0.056 12.453 0.516 1.00 94.50 76 VAL A C 1
ATOM 596 O O . VAL A 1 76 ? 0.673 12.337 -0.461 1.00 94.50 76 VAL A O 1
ATOM 599 N N . PHE A 1 77 ? 0.344 13.078 1.625 1.00 96.38 77 PHE A N 1
ATOM 600 C CA . PHE A 1 77 ? 1.681 13.655 1.776 1.00 96.38 77 PHE A CA 1
ATOM 601 C C . PHE A 1 77 ? 2.776 12.593 1.685 1.00 96.38 77 PHE A C 1
ATOM 603 O O . PHE A 1 77 ? 3.793 12.844 1.048 1.00 96.38 77 PHE A O 1
ATOM 610 N N . MET A 1 78 ? 2.564 11.400 2.250 1.00 92.50 78 MET A N 1
ATOM 611 C CA . MET A 1 78 ? 3.489 10.275 2.099 1.00 92.50 78 MET A CA 1
ATOM 612 C C . MET A 1 78 ? 3.631 9.864 0.625 1.00 92.50 78 MET A C 1
ATOM 614 O O . MET A 1 78 ? 4.751 9.700 0.148 1.00 92.50 78 MET A O 1
ATOM 618 N N . MET A 1 79 ? 2.519 9.743 -0.110 1.00 92.69 79 MET A N 1
ATOM 619 C CA . MET A 1 79 ? 2.524 9.452 -1.551 1.00 92.69 79 MET A CA 1
ATOM 620 C C . MET A 1 79 ? 3.224 10.555 -2.353 1.00 92.69 79 MET A C 1
ATOM 622 O O . MET A 1 79 ? 4.020 10.253 -3.236 1.00 92.69 79 MET A O 1
ATOM 626 N N . LEU A 1 80 ? 2.959 11.824 -2.033 1.00 94.88 80 LEU A N 1
ATOM 627 C CA . LEU A 1 80 ? 3.561 12.979 -2.701 1.00 94.88 80 LEU A CA 1
ATOM 628 C C . LEU A 1 80 ? 5.070 13.048 -2.448 1.00 94.88 80 LEU A C 1
ATOM 630 O O . LEU A 1 80 ? 5.838 13.263 -3.378 1.00 94.88 80 LEU A O 1
ATOM 634 N N . PHE A 1 81 ? 5.494 12.831 -1.201 1.00 94.56 81 PHE A N 1
ATOM 635 C CA . PHE A 1 81 ? 6.902 12.772 -0.821 1.00 94.56 81 PHE A CA 1
ATOM 636 C C . PHE A 1 81 ? 7.610 11.613 -1.520 1.00 94.56 81 PHE A C 1
ATOM 638 O O . PHE A 1 81 ? 8.665 11.812 -2.114 1.00 94.56 81 PHE A O 1
ATOM 645 N N . PHE A 1 82 ? 7.003 10.423 -1.518 1.00 92.62 82 PHE A N 1
ATOM 646 C CA . PHE A 1 82 ? 7.539 9.280 -2.246 1.00 92.62 82 PHE A CA 1
ATOM 647 C C . PHE A 1 82 ? 7.668 9.592 -3.738 1.00 92.62 82 PHE A C 1
ATOM 649 O O . PHE A 1 82 ? 8.738 9.384 -4.295 1.00 92.62 82 PHE A O 1
ATOM 656 N 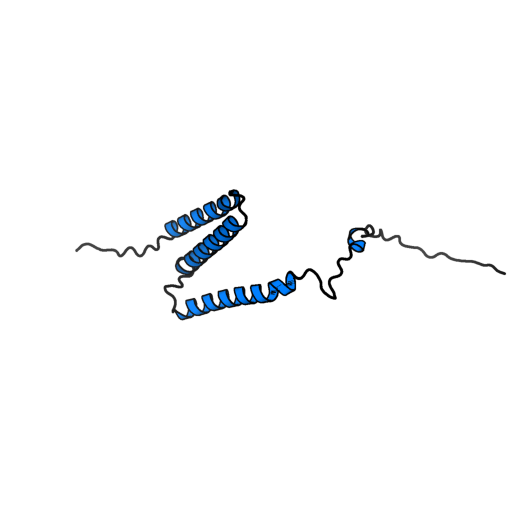N . ALA A 1 83 ? 6.634 10.146 -4.375 1.00 93.00 83 ALA A N 1
ATOM 657 C CA . ALA A 1 83 ? 6.658 10.533 -5.786 1.00 93.00 83 ALA A CA 1
ATOM 658 C C . ALA A 1 83 ? 7.683 11.641 -6.093 1.00 93.00 83 ALA A C 1
ATOM 660 O O . ALA A 1 83 ? 8.255 11.653 -7.177 1.00 93.00 83 ALA A O 1
ATOM 661 N N . GLY A 1 84 ? 7.931 12.558 -5.154 1.00 94.25 84 GLY A N 1
ATOM 662 C CA . GLY A 1 84 ? 8.920 13.626 -5.305 1.00 94.25 84 GLY A CA 1
ATOM 663 C C . GLY A 1 84 ? 10.365 13.151 -5.141 1.00 94.25 84 GLY A C 1
ATOM 664 O O . GLY A 1 84 ? 11.241 13.613 -5.862 1.00 94.25 84 GLY A O 1
ATOM 665 N N . VAL A 1 85 ? 10.615 12.211 -4.225 1.00 93.56 85 VAL A N 1
ATOM 666 C CA . VAL A 1 85 ? 11.960 11.675 -3.937 1.00 93.56 85 VAL A CA 1
ATOM 667 C C . VAL A 1 85 ? 12.323 10.490 -4.833 1.00 93.56 85 VAL A C 1
ATOM 669 O O . VAL A 1 85 ? 13.497 10.248 -5.094 1.00 93.56 85 VAL A O 1
ATOM 672 N N . SER A 1 86 ? 11.344 9.738 -5.338 1.00 91.56 86 SER A N 1
ATOM 673 C CA . SER A 1 86 ? 11.614 8.586 -6.209 1.00 91.56 86 SER A CA 1
ATOM 674 C C . SER A 1 86 ? 12.417 8.918 -7.473 1.00 91.56 86 SER A C 1
ATOM 676 O O . SER A 1 86 ? 13.357 8.170 -7.723 1.00 91.56 86 SER A O 1
ATOM 678 N N . PRO A 1 87 ? 12.167 9.996 -8.245 1.00 87.94 87 PRO A N 1
ATOM 679 C CA . PRO A 1 87 ? 13.031 10.322 -9.380 1.00 87.94 87 PRO A CA 1
ATOM 680 C C . PRO A 1 87 ? 14.460 10.686 -8.954 1.00 87.94 87 PRO A C 1
ATOM 682 O O . PRO A 1 87 ? 15.392 10.342 -9.667 1.00 87.94 87 PRO A O 1
ATOM 685 N N . ASP A 1 88 ? 14.643 11.311 -7.786 1.00 85.88 88 ASP A N 1
ATOM 686 C CA . ASP A 1 88 ? 15.964 11.667 -7.246 1.00 85.88 88 ASP A CA 1
ATOM 687 C C . ASP A 1 88 ? 16.768 10.420 -6.832 1.00 85.88 88 ASP A C 1
ATOM 689 O O . ASP A 1 88 ? 17.929 10.261 -7.196 1.00 85.88 88 ASP A O 1
ATOM 693 N N . VAL A 1 89 ? 16.128 9.468 -6.145 1.00 82.31 89 VAL A N 1
ATOM 694 C CA . VAL A 1 89 ? 16.768 8.216 -5.699 1.00 82.31 89 VAL A CA 1
ATOM 695 C C . VAL A 1 89 ? 16.956 7.206 -6.834 1.00 82.31 89 VAL A C 1
ATOM 697 O O . VAL A 1 89 ? 17.911 6.428 -6.818 1.00 82.31 89 VAL A O 1
ATOM 700 N N . MET A 1 90 ? 16.030 7.158 -7.794 1.00 83.75 90 MET A N 1
ATOM 701 C CA . MET A 1 90 ? 16.085 6.213 -8.917 1.00 83.75 90 MET A CA 1
ATOM 702 C C . MET A 1 90 ? 16.964 6.714 -10.066 1.00 83.75 90 MET A C 1
ATOM 704 O O . MET A 1 90 ? 17.168 5.975 -11.034 1.00 83.75 90 MET A O 1
ATOM 708 N N . GLU A 1 91 ? 17.501 7.932 -9.964 1.00 79.62 91 GLU A N 1
ATOM 709 C CA . GLU A 1 91 ? 18.448 8.452 -10.933 1.00 79.62 91 GLU A CA 1
ATOM 710 C C . GLU A 1 91 ? 19.733 7.612 -10.915 1.00 79.62 91 GLU A C 1
ATOM 712 O O . GLU A 1 91 ? 20.389 7.370 -9.900 1.00 79.62 91 GLU A O 1
ATOM 717 N N . SER A 1 92 ? 20.093 7.121 -12.094 1.00 67.50 92 SER A N 1
ATOM 718 C CA . SER A 1 92 ? 21.213 6.201 -12.262 1.00 67.50 92 SER A CA 1
ATOM 719 C C . SER A 1 92 ? 22.575 6.910 -12.301 1.00 67.50 92 SER A C 1
ATOM 721 O O . SER A 1 92 ? 23.613 6.225 -12.348 1.00 67.50 92 SER A O 1
ATOM 723 N N . SER A 1 93 ? 22.569 8.249 -12.290 1.00 67.50 93 SER A N 1
ATOM 724 C CA . SER A 1 93 ? 23.716 9.133 -12.479 1.00 67.50 93 SER A CA 1
ATOM 725 C C . SER A 1 93 ? 23.698 10.338 -11.520 1.00 67.50 93 SER A C 1
ATOM 727 O O . SER A 1 93 ? 22.744 11.095 -11.453 1.00 67.50 93 SER A O 1
ATOM 729 N N . GLY A 1 94 ? 24.778 10.546 -10.764 1.00 67.94 94 GLY A N 1
ATOM 730 C CA . GLY A 1 94 ? 24.912 11.702 -9.872 1.00 67.94 94 GLY A CA 1
ATOM 731 C C . GLY A 1 94 ? 26.375 12.070 -9.666 1.00 67.94 94 GLY A C 1
ATOM 732 O O . GLY A 1 94 ? 27.234 11.187 -9.682 1.00 67.94 94 GLY A O 1
ATOM 733 N N . ASP A 1 95 ? 26.664 13.355 -9.447 1.00 66.19 95 ASP A N 1
ATOM 734 C CA . ASP A 1 95 ? 28.035 13.899 -9.373 1.00 66.19 95 ASP A CA 1
ATOM 735 C C . ASP A 1 95 ? 28.910 13.245 -8.285 1.00 66.19 95 ASP A C 1
ATOM 737 O O . ASP A 1 95 ? 30.134 13.194 -8.401 1.00 66.19 95 ASP A O 1
ATOM 741 N N . ASN A 1 96 ? 28.290 12.675 -7.246 1.00 65.94 96 ASN A N 1
ATOM 742 C CA . ASN A 1 96 ? 28.969 11.922 -6.184 1.00 65.94 96 ASN A CA 1
ATOM 743 C C . ASN A 1 96 ? 28.760 10.398 -6.274 1.00 65.94 96 ASN A C 1
ATOM 745 O O . ASN A 1 96 ? 29.324 9.646 -5.476 1.00 65.94 96 ASN A O 1
ATOM 749 N N . TRP A 1 97 ? 27.984 9.912 -7.247 1.00 64.12 97 TRP A N 1
ATOM 750 C CA . TRP A 1 97 ? 27.661 8.495 -7.398 1.00 64.12 97 TRP A CA 1
ATOM 751 C C . TRP A 1 97 ? 28.764 7.763 -8.169 1.00 64.12 97 TRP A C 1
ATOM 753 O O . TRP A 1 97 ? 28.633 7.396 -9.340 1.00 64.12 97 TRP A O 1
ATOM 763 N N . LYS A 1 98 ? 29.899 7.530 -7.505 1.00 61.53 98 LYS A N 1
ATOM 764 C CA . LYS A 1 98 ? 30.979 6.725 -8.081 1.00 61.53 98 LYS A CA 1
ATOM 765 C C . LYS A 1 98 ? 30.580 5.252 -8.064 1.00 61.53 98 LYS A C 1
ATOM 767 O O . LYS A 1 98 ? 30.771 4.540 -7.082 1.00 61.53 98 LYS A O 1
ATOM 772 N N . LYS A 1 99 ? 30.091 4.751 -9.200 1.00 61.19 99 LYS A N 1
ATOM 773 C CA . LYS A 1 99 ? 30.095 3.310 -9.498 1.00 61.19 99 LYS A CA 1
ATOM 774 C C . LYS A 1 99 ? 31.546 2.889 -9.732 1.00 61.19 99 LYS A C 1
ATOM 776 O O . LYS A 1 99 ? 31.968 2.673 -10.865 1.00 61.19 99 LYS A O 1
ATOM 781 N N . ASN A 1 100 ? 32.356 2.830 -8.675 1.00 58.78 100 ASN A N 1
ATOM 782 C CA . ASN A 1 100 ? 33.714 2.305 -8.775 1.00 58.78 100 ASN A CA 1
ATOM 783 C C . ASN A 1 100 ? 33.642 0.789 -8.967 1.00 58.78 100 ASN A C 1
ATOM 785 O O . ASN A 1 100 ? 33.835 0.012 -8.035 1.00 58.78 100 ASN A O 1
ATOM 789 N N . LEU A 1 101 ? 33.421 0.382 -10.219 1.00 59.50 101 LEU A N 1
ATOM 790 C CA . LEU A 1 101 ? 33.607 -0.986 -10.700 1.00 59.50 101 LEU A CA 1
ATOM 791 C C . LEU A 1 101 ? 34.990 -1.521 -10.288 1.00 59.50 101 LEU A C 1
ATOM 793 O O . LEU A 1 101 ? 35.139 -2.683 -9.929 1.00 59.50 101 LEU A O 1
ATOM 797 N N . LYS A 1 102 ? 35.985 -0.627 -10.228 1.00 56.09 102 LYS A N 1
ATOM 798 C CA . LYS A 1 102 ? 37.347 -0.919 -9.777 1.00 56.09 102 LYS A CA 1
ATOM 799 C C . LYS A 1 102 ? 37.459 -1.255 -8.279 1.00 56.09 102 LYS A C 1
ATOM 801 O O . LYS A 1 102 ? 38.395 -1.943 -7.916 1.00 56.09 102 LYS A O 1
ATOM 806 N N . MET A 1 103 ? 36.529 -0.820 -7.420 1.00 59.69 103 MET A N 1
ATOM 807 C CA . MET A 1 103 ? 36.557 -1.110 -5.973 1.00 59.69 103 MET A CA 1
ATOM 808 C C . MET A 1 103 ? 35.975 -2.488 -5.633 1.00 59.69 103 MET A C 1
ATOM 810 O O . MET A 1 103 ? 36.492 -3.150 -4.746 1.00 59.69 103 MET A O 1
ATOM 814 N N . TRP A 1 104 ? 34.957 -2.956 -6.364 1.00 58.62 104 TRP A N 1
ATOM 815 C CA . TRP A 1 104 ? 34.443 -4.327 -6.208 1.00 58.62 104 TRP A CA 1
ATOM 816 C C . TRP A 1 104 ? 35.354 -5.379 -6.854 1.00 58.62 104 TRP A C 1
ATOM 818 O O . TRP A 1 104 ? 35.477 -6.479 -6.327 1.00 58.62 104 TRP A O 1
ATOM 828 N N . LEU A 1 105 ? 36.035 -5.040 -7.957 1.00 66.44 105 LEU A N 1
ATOM 829 C CA . LEU A 1 105 ? 37.051 -5.913 -8.564 1.00 66.44 105 LEU A CA 1
ATOM 830 C C . LEU A 1 105 ? 38.403 -5.895 -7.823 1.00 66.44 105 LEU A C 1
ATOM 832 O O . LEU A 1 105 ? 39.207 -6.800 -8.017 1.00 66.44 105 LEU A O 1
ATOM 836 N N . TYR A 1 106 ? 38.673 -4.867 -7.011 1.00 58.03 106 TYR A N 1
ATOM 837 C CA . TYR A 1 106 ? 39.935 -4.668 -6.290 1.00 58.03 106 TYR A CA 1
ATOM 838 C C . TYR A 1 106 ? 39.652 -4.264 -4.837 1.00 58.03 106 TYR A C 1
ATOM 840 O O . TYR A 1 106 ? 40.090 -3.214 -4.372 1.00 58.03 106 TYR A O 1
ATOM 848 N N . SER A 1 107 ? 38.887 -5.078 -4.108 1.00 61.00 107 SER A N 1
ATOM 849 C CA . SER A 1 107 ? 39.004 -5.066 -2.651 1.00 61.00 107 SER A CA 1
ATOM 850 C C . SER A 1 107 ? 40.262 -5.873 -2.342 1.00 61.00 107 SER A C 1
ATOM 852 O O . SER A 1 107 ? 40.222 -7.096 -2.505 1.00 61.00 107 SER A O 1
ATOM 854 N N . PRO A 1 108 ? 41.404 -5.252 -1.979 1.00 64.62 108 PRO A N 1
ATOM 855 C CA . PRO A 1 108 ? 42.529 -6.043 -1.514 1.00 64.62 108 PRO A CA 1
ATOM 856 C C . PRO A 1 108 ? 42.047 -6.879 -0.317 1.00 64.62 108 PRO A C 1
ATOM 858 O O . PRO A 1 108 ? 41.234 -6.383 0.476 1.00 64.62 108 PRO A O 1
ATOM 861 N N . PRO A 1 109 ? 42.480 -8.148 -0.194 1.00 65.94 109 PRO A N 1
ATOM 862 C CA . PRO A 1 109 ? 42.182 -8.943 0.991 1.00 65.94 109 PRO A CA 1
ATOM 863 C C . PRO A 1 109 ? 42.574 -8.125 2.228 1.00 65.94 109 PRO A C 1
ATOM 865 O O . PRO A 1 109 ? 43.561 -7.384 2.146 1.00 65.94 109 PRO A O 1
ATOM 868 N N . PRO A 1 110 ? 41.803 -8.194 3.334 1.00 58.59 110 PRO A N 1
ATOM 869 C CA . PRO A 1 110 ? 42.083 -7.405 4.527 1.00 58.59 110 PRO A CA 1
ATOM 870 C C . PRO A 1 110 ? 43.554 -7.597 4.866 1.00 58.59 110 PRO A C 1
ATOM 872 O O . PRO A 1 110 ? 43.995 -8.728 5.074 1.00 58.59 110 PRO A O 1
ATOM 875 N N . ALA A 1 111 ? 44.319 -6.506 4.785 1.00 55.91 111 ALA A N 1
ATOM 876 C CA . ALA A 1 111 ? 45.756 -6.551 4.951 1.00 55.91 111 ALA A CA 1
ATOM 877 C C . ALA A 1 111 ? 46.026 -7.198 6.307 1.00 55.91 111 ALA A C 1
ATOM 879 O O . ALA A 1 111 ? 45.722 -6.621 7.352 1.00 55.91 111 ALA A O 1
ATOM 880 N N . HIS A 1 112 ? 46.563 -8.419 6.293 1.00 51.28 112 HIS A N 1
ATOM 881 C CA . HIS A 1 112 ? 47.223 -8.948 7.468 1.00 51.28 112 HIS A CA 1
ATOM 882 C C 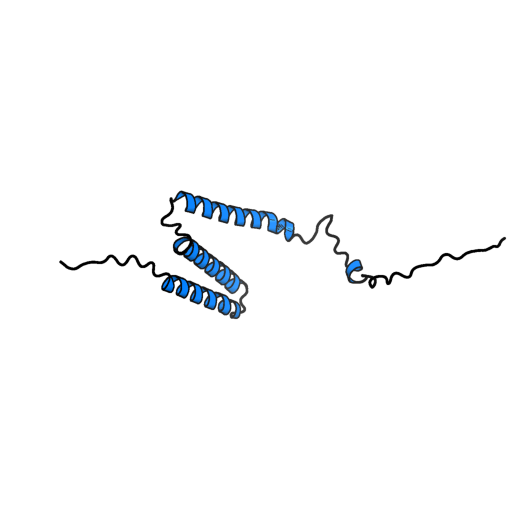. HIS A 1 112 ? 48.257 -7.896 7.845 1.00 51.28 112 HIS A C 1
ATOM 884 O O . HIS A 1 112 ? 49.127 -7.572 7.039 1.00 51.28 112 HIS A O 1
ATOM 890 N N . HIS A 1 113 ? 48.089 -7.302 9.025 1.00 52.28 113 HIS A N 1
ATOM 891 C CA . HIS A 1 113 ? 49.041 -6.377 9.611 1.00 52.28 113 HIS A CA 1
ATOM 892 C C . HIS A 1 113 ? 50.401 -7.078 9.675 1.00 52.28 113 HIS A C 1
ATOM 894 O O . HIS A 1 113 ? 50.692 -7.808 10.621 1.00 52.28 113 HIS A O 1
ATOM 900 N N . VAL A 1 114 ? 51.226 -6.892 8.646 1.00 55.16 114 VAL A N 1
ATOM 901 C CA . VAL A 1 114 ? 52.638 -7.239 8.705 1.00 55.16 114 VAL A CA 1
ATOM 902 C C . VAL A 1 114 ? 53.294 -6.077 9.427 1.00 55.16 114 VAL A C 1
ATOM 904 O O . VAL A 1 114 ? 53.511 -5.002 8.871 1.00 55.16 114 VAL A O 1
ATOM 907 N N . SER A 1 115 ? 53.521 -6.285 10.718 1.00 49.56 115 SER A N 1
ATOM 908 C CA . SER A 1 115 ? 54.353 -5.431 11.550 1.00 49.56 115 SER A CA 1
ATOM 909 C C . SER A 1 115 ? 55.740 -5.343 10.914 1.00 49.56 115 SER A C 1
ATOM 911 O O . SER A 1 115 ? 56.522 -6.287 11.001 1.00 49.56 115 SER A O 1
ATOM 913 N N . HIS A 1 116 ? 56.053 -4.234 10.249 1.00 47.75 116 HIS A N 1
ATOM 914 C CA . HIS A 1 116 ? 57.413 -3.981 9.789 1.00 47.75 116 HIS A CA 1
ATOM 915 C C . HIS A 1 116 ? 58.249 -3.476 10.970 1.00 47.75 116 HIS A C 1
ATOM 917 O O . HIS A 1 116 ? 58.042 -2.373 11.475 1.00 47.75 116 HIS A O 1
ATOM 923 N N . ALA A 1 117 ? 59.165 -4.332 11.429 1.00 46.56 117 ALA A N 1
ATOM 924 C CA . ALA A 1 117 ? 60.267 -3.978 12.315 1.00 46.56 117 ALA A CA 1
ATOM 925 C C . ALA A 1 117 ? 61.276 -3.061 11.584 1.00 46.56 117 ALA A C 1
ATOM 927 O O . ALA A 1 117 ? 61.354 -3.118 10.353 1.00 46.56 117 ALA A O 1
ATOM 928 N N . PRO A 1 118 ? 62.042 -2.215 12.299 1.00 56.62 118 PRO A N 1
ATOM 929 C CA . PRO A 1 118 ? 62.935 -1.250 11.674 1.00 56.62 118 PRO A CA 1
ATOM 930 C C . PRO A 1 118 ? 64.335 -1.843 11.455 1.00 56.62 118 PRO A C 1
ATOM 932 O O . PRO A 1 118 ? 65.025 -2.159 12.417 1.00 56.62 118 PRO A O 1
ATOM 935 N N . GLU A 1 119 ? 64.788 -1.909 10.205 1.00 45.66 119 GLU A N 1
ATOM 936 C CA . GLU A 1 119 ? 66.204 -2.034 9.817 1.00 45.66 119 GLU A CA 1
ATOM 937 C C . GLU A 1 119 ? 66.393 -1.142 8.572 1.00 45.66 119 GLU A C 1
ATOM 939 O O . GLU A 1 119 ? 65.537 -1.134 7.695 1.00 45.66 119 GLU A O 1
ATOM 944 N N . GLY A 1 120 ? 67.388 -0.271 8.403 1.00 47.56 120 GLY A N 1
ATOM 945 C CA . GLY A 1 120 ? 68.724 -0.212 8.976 1.00 47.56 120 GLY A CA 1
ATOM 946 C C . GLY A 1 120 ? 69.760 -0.294 7.840 1.00 47.56 120 GLY A C 1
ATOM 947 O O . GLY A 1 120 ? 69.979 -1.369 7.310 1.00 47.56 120 GLY A O 1
ATOM 948 N N . HIS A 1 121 ? 70.427 0.834 7.540 1.00 42.50 121 HIS A N 1
ATOM 949 C CA . HIS A 1 121 ? 71.736 0.970 6.857 1.00 42.50 121 HIS A CA 1
ATOM 950 C C . HIS A 1 121 ? 71.904 0.776 5.321 1.00 42.50 121 HIS A C 1
ATOM 952 O O . HIS A 1 121 ? 71.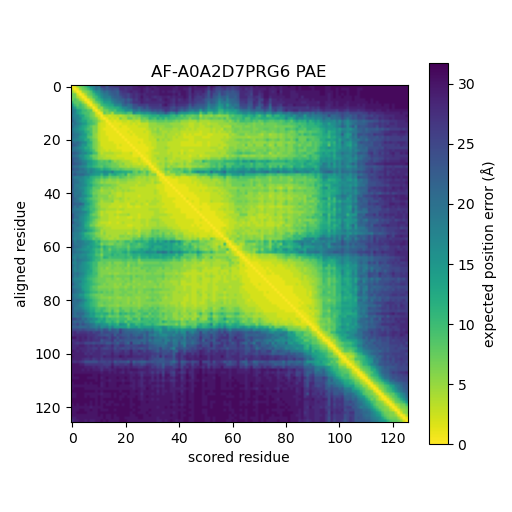769 -0.318 4.795 1.00 42.50 121 HIS A O 1
ATOM 958 N N . GLY A 1 122 ? 72.468 1.810 4.658 1.00 43.16 122 GLY A N 1
ATOM 959 C CA . GLY A 1 122 ? 73.813 1.681 4.052 1.00 43.16 122 GLY A CA 1
ATOM 960 C C . GLY A 1 122 ? 74.041 1.885 2.533 1.00 43.16 122 GLY A C 1
ATOM 961 O O . GLY A 1 122 ? 73.929 0.938 1.774 1.00 43.16 122 GLY A O 1
ATOM 962 N N . SER A 1 123 ? 74.603 3.058 2.182 1.00 46.06 123 SER A N 1
ATOM 963 C CA . SER A 1 123 ? 75.809 3.284 1.333 1.00 46.06 123 SER A CA 1
ATOM 964 C C . SER A 1 123 ? 75.826 3.134 -0.211 1.00 46.06 123 SER A C 1
ATOM 966 O O . SER A 1 123 ? 75.521 2.082 -0.756 1.00 46.06 123 SER A O 1
ATOM 968 N N . GLY A 1 124 ? 76.430 4.158 -0.852 1.00 40.19 124 GLY A N 1
ATOM 969 C CA . GLY A 1 124 ? 77.208 4.113 -2.112 1.00 40.19 124 GLY A CA 1
ATOM 970 C C . GLY A 1 124 ? 76.412 4.469 -3.376 1.00 40.19 124 GLY A C 1
ATOM 971 O O . GLY A 1 124 ? 75.385 3.866 -3.629 1.00 40.19 124 GLY A O 1
ATOM 972 N N . GLY A 1 125 ? 76.770 5.423 -4.238 1.00 43.38 125 GLY A N 1
ATOM 973 C CA . GLY A 1 125 ? 78.051 6.069 -4.508 1.00 43.38 125 GLY A CA 1
ATOM 974 C C . GLY A 1 125 ? 78.332 5.983 -6.014 1.00 43.38 125 GLY A C 1
ATOM 975 O O . GLY A 1 125 ? 78.577 4.883 -6.495 1.00 43.38 125 GLY A O 1
ATOM 976 N N . HIS A 1 126 ? 78.258 7.128 -6.707 1.00 38.06 126 HIS A N 1
ATOM 977 C CA . HIS A 1 126 ? 79.010 7.596 -7.893 1.00 38.06 126 HIS A CA 1
ATOM 978 C C . HIS A 1 126 ? 78.203 8.651 -8.655 1.00 38.06 126 HIS A C 1
ATOM 980 O O . HIS A 1 126 ? 77.027 8.380 -8.981 1.00 38.06 126 HIS A O 1
#

Mean predicted aligned error: 15.39 Å